Protein AF-A0A2C9M7A0-F1 (afdb_monomer_lite)

Radius of gyration: 16.75 Å; chains: 1; bounding box: 39×37×46 Å

Organism: Biomphalaria glabrata (NCBI:txid6526)

Secondary structure (DSSP, 8-state):
-PPPHHHHHHHHHHHHHHHHHTGGGTT-HHHHHHHHHHHHHHHHHHHS--SS-HHHHHHHHHHHHHHHHHHHHTT-HHHHHHHHHHHHHHHHHHHHHHHHHHHHTPPPPHHHHHHHHHHHHHHHHHHHHHTT---S-HHHHHHHHHHHHHHHHTTTTT-HHHHHHHHHHHHHHHHHHHT-

Structure (mmCIF, N/CA/C/O backbone):
data_AF-A0A2C9M7A0-F1
#
_entry.id   AF-A0A2C9M7A0-F1
#
loop_
_atom_site.group_PDB
_atom_site.id
_atom_site.type_symbol
_atom_site.label_atom_id
_atom_site.label_alt_id
_atom_site.label_comp_id
_atom_site.label_asym_id
_atom_site.label_entity_id
_atom_site.label_seq_id
_atom_site.pdbx_PDB_ins_code
_atom_site.Cartn_x
_atom_site.Cartn_y
_atom_site.Cartn_z
_atom_site.occupancy
_atom_site.B_iso_or_equiv
_atom_site.auth_seq_id
_atom_site.auth_comp_id
_atom_site.auth_asym_id
_atom_site.auth_atom_id
_atom_site.pdbx_PDB_model_num
ATOM 1 N N . MET A 1 1 ? 16.395 -21.792 7.957 1.00 38.12 1 MET A N 1
ATOM 2 C CA . MET A 1 1 ? 15.109 -22.311 8.477 1.00 38.12 1 MET A CA 1
ATOM 3 C C . MET A 1 1 ? 13.972 -21.475 7.909 1.00 38.12 1 MET A C 1
ATOM 5 O O . MET A 1 1 ? 14.035 -20.255 7.990 1.00 38.12 1 MET A O 1
ATOM 9 N N . THR A 1 2 ? 12.980 -22.097 7.274 1.00 50.75 2 THR A N 1
ATOM 10 C CA . THR A 1 2 ? 11.751 -21.431 6.812 1.00 50.75 2 THR A CA 1
ATOM 11 C C . THR A 1 2 ? 10.792 -21.279 7.989 1.00 50.75 2 THR A C 1
ATOM 13 O O . THR A 1 2 ? 10.374 -22.284 8.559 1.00 50.75 2 THR A O 1
ATOM 16 N N . VAL A 1 3 ? 10.456 -20.044 8.364 1.00 55.38 3 VAL A N 1
ATOM 17 C CA . VAL A 1 3 ? 9.383 -19.771 9.334 1.00 55.38 3 VAL A CA 1
ATOM 18 C C . VAL A 1 3 ? 8.071 -20.316 8.758 1.00 55.38 3 VAL A C 1
ATOM 20 O O . VAL A 1 3 ? 7.773 -20.069 7.589 1.00 55.38 3 VAL A O 1
ATOM 23 N N . SER A 1 4 ? 7.328 -21.110 9.536 1.00 64.38 4 SER A N 1
ATOM 24 C CA . SER A 1 4 ? 6.076 -21.711 9.058 1.00 64.38 4 SER A CA 1
ATOM 25 C C . SER A 1 4 ? 4.977 -20.659 8.878 1.00 64.38 4 SER A C 1
ATOM 27 O O . SER A 1 4 ? 4.944 -19.656 9.591 1.00 64.38 4 SER A O 1
ATOM 29 N N . GLU A 1 5 ? 4.061 -20.906 7.939 1.00 59.22 5 GLU A N 1
ATOM 30 C CA . GLU A 1 5 ? 2.956 -19.991 7.616 1.00 59.22 5 GLU A CA 1
ATOM 31 C C . GLU A 1 5 ? 2.078 -19.687 8.833 1.00 59.22 5 GLU A C 1
ATOM 33 O O . GLU A 1 5 ? 1.720 -18.535 9.086 1.00 59.22 5 GLU A O 1
ATOM 38 N N . ASN A 1 6 ? 1.817 -20.725 9.627 1.00 65.00 6 ASN A N 1
ATOM 39 C CA . ASN A 1 6 ? 1.019 -20.641 10.841 1.00 65.00 6 ASN A CA 1
ATOM 40 C C . ASN A 1 6 ? 1.685 -19.758 11.896 1.00 65.00 6 ASN A C 1
ATOM 42 O O . ASN A 1 6 ? 0.994 -19.008 12.567 1.00 65.00 6 ASN A O 1
ATOM 46 N N . LEU A 1 7 ? 3.017 -19.781 12.002 1.00 66.25 7 LEU A N 1
ATOM 47 C CA . LEU A 1 7 ? 3.751 -18.988 12.992 1.00 66.25 7 LEU A CA 1
ATOM 48 C C . LEU A 1 7 ? 3.656 -17.480 12.730 1.00 66.25 7 LEU A C 1
ATOM 50 O O . LEU A 1 7 ? 3.496 -16.720 13.678 1.00 66.25 7 LEU A O 1
ATOM 54 N N . LEU A 1 8 ? 3.721 -17.040 11.468 1.00 63.69 8 LEU A N 1
ATOM 55 C CA . LEU A 1 8 ? 3.579 -15.617 11.124 1.00 63.69 8 LEU A CA 1
ATOM 56 C C . LEU A 1 8 ? 2.142 -15.129 11.326 1.00 63.69 8 LEU A C 1
ATOM 58 O O . LEU A 1 8 ? 1.928 -14.093 11.950 1.00 63.69 8 LEU A O 1
ATOM 62 N N . CYS A 1 9 ? 1.166 -15.906 10.853 1.00 63.09 9 CYS A N 1
ATOM 63 C CA . CYS A 1 9 ? -0.253 -15.612 11.048 1.00 63.09 9 CYS A CA 1
ATOM 64 C C . CYS A 1 9 ? -0.605 -15.545 12.543 1.00 63.09 9 CYS A C 1
ATOM 66 O O . CYS A 1 9 ? -1.287 -14.630 12.993 1.00 63.09 9 CYS A O 1
ATOM 68 N N . GLN A 1 10 ? -0.072 -16.476 13.336 1.00 68.00 10 GLN A N 1
ATOM 69 C CA . GLN A 1 10 ? -0.306 -16.532 14.774 1.00 68.00 10 GLN A CA 1
ATOM 70 C C . GLN A 1 10 ? 0.426 -15.422 15.533 1.00 68.00 10 GLN A C 1
ATOM 72 O O . GLN A 1 10 ? -0.131 -14.883 16.480 1.00 68.00 10 GLN A O 1
ATOM 77 N N . ALA A 1 11 ? 1.623 -15.014 15.103 1.00 68.31 11 ALA A N 1
ATOM 78 C CA . ALA A 1 11 ? 2.306 -13.853 15.671 1.00 68.31 11 ALA A CA 1
ATOM 79 C C . ALA A 1 11 ? 1.534 -12.549 15.411 1.00 68.31 11 ALA A C 1
ATOM 81 O O . ALA A 1 11 ? 1.364 -11.755 16.333 1.00 68.31 11 ALA A O 1
ATOM 82 N N . ALA A 1 12 ? 1.018 -12.352 14.194 1.00 65.81 12 ALA A N 1
ATOM 83 C CA . ALA A 1 12 ? 0.183 -11.198 13.865 1.00 65.81 12 ALA A CA 1
ATOM 84 C C . ALA A 1 12 ? -1.133 -11.200 14.646 1.00 65.81 12 ALA A C 1
ATOM 86 O O . ALA A 1 12 ? -1.521 -10.178 15.204 1.00 65.81 12 ALA A O 1
ATOM 87 N N . HIS A 1 13 ? -1.776 -12.364 14.757 1.00 68.50 13 HIS A N 1
ATOM 88 C CA . HIS A 1 13 ? -2.959 -12.528 15.589 1.00 68.50 13 HIS A CA 1
ATOM 89 C C . HIS A 1 13 ? -2.668 -12.214 17.063 1.00 68.50 13 HIS A C 1
ATOM 91 O O . HIS A 1 13 ? -3.411 -11.461 17.678 1.00 68.50 13 HIS A O 1
ATOM 97 N N . ASN A 1 14 ? -1.566 -12.719 17.621 1.00 72.75 14 ASN A N 1
ATOM 98 C CA . ASN A 1 14 ? -1.190 -12.468 19.013 1.00 72.75 14 ASN A CA 1
ATOM 99 C C . ASN A 1 14 ? -0.860 -10.992 19.269 1.00 72.75 14 ASN A C 1
ATOM 101 O O . ASN A 1 14 ? -1.254 -10.457 20.302 1.00 72.75 14 ASN A O 1
ATOM 105 N N . LEU A 1 15 ? -0.162 -10.332 18.337 1.00 72.44 15 LEU A N 1
ATOM 106 C CA . LEU A 1 15 ? 0.104 -8.896 18.414 1.00 72.44 15 LEU A CA 1
ATOM 107 C C . LEU A 1 15 ? -1.208 -8.108 18.407 1.00 72.44 15 LEU A C 1
ATOM 109 O O . LEU A 1 15 ? -1.392 -7.217 19.229 1.00 72.44 15 LEU A O 1
ATOM 113 N N . ASN A 1 16 ? -2.136 -8.487 17.530 1.00 67.94 16 ASN A N 1
ATOM 114 C CA . ASN A 1 16 ? -3.451 -7.876 17.468 1.00 67.94 16 ASN A CA 1
ATOM 115 C C . ASN A 1 16 ? -4.234 -8.073 18.773 1.00 67.94 16 ASN A C 1
ATOM 117 O O . ASN A 1 16 ? -4.738 -7.113 19.340 1.00 67.94 16 ASN A O 1
ATOM 121 N N . VAL A 1 17 ? -4.284 -9.302 19.295 1.00 73.31 17 VAL A N 1
ATOM 122 C CA . VAL A 1 17 ? -4.932 -9.609 20.580 1.00 73.31 17 VAL A CA 1
ATOM 123 C C . VAL A 1 17 ? -4.312 -8.791 21.714 1.00 73.31 17 VAL A C 1
ATOM 125 O O . VAL A 1 17 ? -5.048 -8.266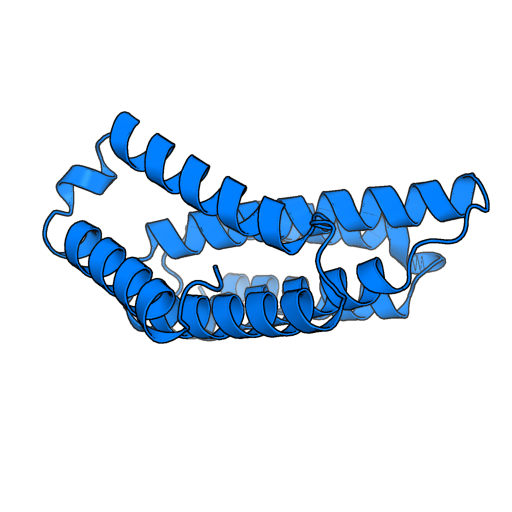 22.543 1.00 73.31 17 VAL A O 1
ATOM 128 N N . LEU A 1 18 ? -2.986 -8.635 21.749 1.00 73.62 18 LEU A N 1
ATOM 129 C CA . LEU A 1 18 ? -2.303 -7.781 22.725 1.00 73.62 18 LEU A CA 1
ATOM 130 C C . LEU A 1 18 ? -2.718 -6.310 22.594 1.00 73.62 18 LEU A C 1
ATOM 132 O O . LEU A 1 18 ? -3.044 -5.688 23.602 1.00 73.62 18 LEU A O 1
ATOM 136 N N . MET A 1 19 ? -2.731 -5.767 21.374 1.00 70.25 19 MET A N 1
ATOM 137 C CA . MET A 1 19 ? -3.105 -4.371 21.123 1.00 70.25 19 MET A CA 1
ATOM 138 C C . MET A 1 19 ? -4.579 -4.088 21.430 1.00 70.25 19 MET A C 1
ATOM 140 O O . MET A 1 19 ? -4.887 -3.004 21.923 1.00 70.25 19 MET A O 1
ATOM 144 N N . ASP A 1 20 ? -5.470 -5.049 21.183 1.00 68.69 20 ASP A N 1
ATOM 145 C CA . ASP A 1 20 ? -6.904 -4.914 21.455 1.00 68.69 20 ASP A CA 1
ATOM 146 C C . ASP A 1 20 ? -7.223 -5.111 22.943 1.00 68.69 20 ASP A C 1
ATOM 148 O O . ASP A 1 20 ? -8.034 -4.379 23.509 1.00 68.69 20 ASP A O 1
ATOM 152 N N . THR A 1 21 ? -6.564 -6.071 23.601 1.00 73.19 21 THR A N 1
ATOM 153 C CA . THR A 1 21 ? -6.766 -6.360 25.034 1.00 73.19 21 THR A CA 1
ATOM 154 C C . THR A 1 21 ? -6.200 -5.246 25.911 1.00 73.19 21 THR A C 1
ATOM 156 O O . THR A 1 21 ? -6.757 -4.926 26.960 1.00 73.19 21 THR A O 1
ATOM 159 N N . PHE A 1 22 ? -5.091 -4.639 25.490 1.00 73.88 22 PHE A N 1
ATOM 160 C CA . PHE A 1 22 ? -4.395 -3.607 26.245 1.00 73.88 22 PHE A CA 1
ATOM 161 C C . PHE A 1 22 ? -4.295 -2.326 25.418 1.00 73.88 22 PHE A C 1
ATOM 163 O O . PHE A 1 22 ? -3.210 -1.930 25.001 1.00 73.88 22 PHE A O 1
ATOM 170 N N . GLN A 1 23 ? -5.429 -1.649 25.217 1.00 68.19 23 GLN A N 1
ATOM 171 C CA . GLN A 1 23 ? -5.505 -0.409 24.426 1.00 68.19 23 GLN A CA 1
ATOM 172 C C . GLN A 1 23 ? -4.494 0.663 24.874 1.00 68.19 23 GLN A C 1
ATOM 174 O O . GLN A 1 23 ? -3.909 1.339 24.034 1.00 68.19 23 GLN A O 1
ATOM 179 N N . TRP A 1 24 ? -4.185 0.748 26.174 1.00 75.19 24 TRP A N 1
ATOM 180 C CA . TRP A 1 24 ? -3.173 1.668 26.714 1.00 75.19 24 TRP A CA 1
ATOM 181 C C . TRP A 1 24 ? -1.755 1.438 26.155 1.00 75.19 24 TRP A C 1
ATOM 183 O O . TRP A 1 24 ? -0.921 2.339 26.222 1.00 75.19 24 TRP A O 1
ATOM 193 N N . LEU A 1 25 ? -1.444 0.256 25.600 1.00 70.62 25 LEU A N 1
ATOM 194 C CA . LEU A 1 25 ? -0.169 0.010 24.913 1.00 70.62 25 LEU A CA 1
ATOM 195 C C . LEU A 1 25 ? -0.038 0.856 23.644 1.00 70.62 25 LEU A C 1
ATOM 197 O O . LEU A 1 25 ? 1.072 1.259 23.304 1.00 70.62 25 LEU A O 1
ATOM 201 N N . GLN A 1 26 ? -1.151 1.169 22.977 1.00 65.62 26 GLN A N 1
ATOM 202 C CA . GLN A 1 26 ? -1.169 2.010 21.776 1.00 65.62 26 GLN A CA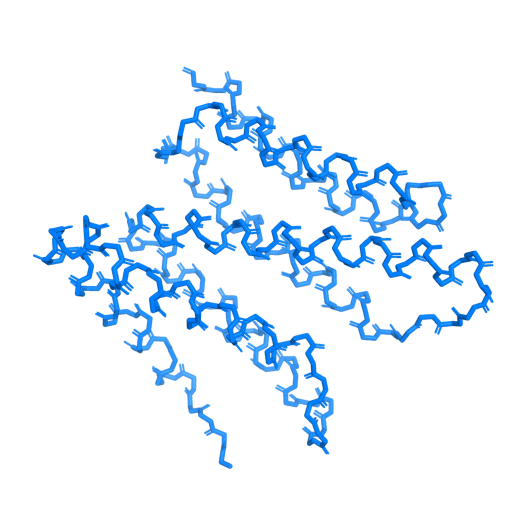 1
ATOM 203 C C . GLN A 1 26 ? -0.766 3.458 22.098 1.00 65.62 26 GLN A C 1
ATOM 205 O O . GLN A 1 26 ? -0.175 4.148 21.274 1.00 65.62 26 GLN A O 1
ATOM 210 N N . GLU A 1 27 ? -1.007 3.893 23.335 1.00 68.69 27 GLU A N 1
ATOM 211 C CA . GLU A 1 27 ? -0.624 5.213 23.841 1.00 68.69 27 GLU A CA 1
ATOM 212 C C . GLU A 1 27 ? 0.840 5.264 24.314 1.00 68.69 27 GLU A C 1
ATOM 214 O O . GLU A 1 27 ? 1.336 6.330 24.677 1.00 68.69 27 GLU A O 1
ATOM 219 N N . ARG A 1 28 ?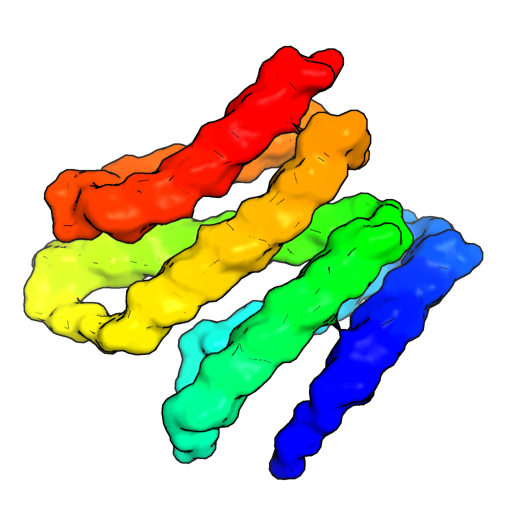 1.564 4.130 24.327 1.00 76.31 28 ARG A N 1
ATOM 220 C CA . ARG A 1 28 ? 2.981 4.062 24.720 1.00 76.31 28 ARG A CA 1
ATOM 221 C C . ARG A 1 28 ? 3.884 4.268 23.496 1.00 76.31 28 ARG A C 1
ATOM 223 O O . ARG A 1 28 ? 4.029 3.348 22.688 1.00 76.31 28 ARG A O 1
ATOM 230 N N . PRO A 1 29 ? 4.610 5.401 23.392 1.00 70.81 29 PRO A N 1
ATOM 231 C CA . PRO A 1 29 ? 5.436 5.694 22.217 1.00 70.81 29 PRO A CA 1
ATOM 232 C C . PRO A 1 29 ? 6.551 4.669 21.973 1.00 70.81 29 PRO A C 1
ATOM 234 O O . PRO A 1 29 ? 6.925 4.410 20.833 1.00 70.81 29 PRO A O 1
ATOM 237 N N . THR A 1 30 ? 7.093 4.071 23.038 1.00 73.62 30 THR A N 1
ATOM 238 C CA . THR A 1 30 ? 8.143 3.046 22.949 1.00 73.62 30 THR A CA 1
ATOM 239 C C . THR A 1 30 ? 7.632 1.749 22.333 1.00 73.62 30 THR A C 1
ATOM 241 O O . THR A 1 30 ? 8.296 1.194 21.465 1.00 73.62 30 THR A O 1
ATOM 244 N N . PHE A 1 31 ? 6.441 1.302 22.733 1.00 71.19 31 PHE A N 1
ATOM 245 C CA . PHE A 1 31 ? 5.811 0.104 22.184 1.00 71.19 31 PHE A CA 1
ATOM 246 C C . PHE A 1 31 ? 5.446 0.306 20.712 1.00 71.19 31 PHE A C 1
ATOM 248 O O . PHE A 1 31 ? 5.820 -0.504 19.867 1.00 71.19 31 PHE A O 1
ATOM 255 N N . MET A 1 32 ? 4.808 1.433 20.381 1.00 69.94 32 MET A N 1
ATOM 256 C CA . MET A 1 32 ? 4.462 1.745 18.993 1.00 69.94 32 MET A CA 1
ATOM 257 C C . MET A 1 32 ? 5.698 1.863 18.099 1.00 69.94 32 MET A C 1
ATOM 259 O O . MET A 1 32 ? 5.684 1.363 16.978 1.00 69.94 32 MET A O 1
ATOM 263 N N . ARG A 1 33 ? 6.810 2.412 18.607 1.00 67.00 33 ARG A N 1
ATOM 264 C CA . ARG A 1 33 ? 8.091 2.415 17.885 1.00 67.00 33 ARG A CA 1
ATOM 265 C C . ARG A 1 33 ? 8.588 0.999 17.581 1.00 67.00 33 ARG A C 1
ATOM 267 O O . ARG A 1 33 ? 9.067 0.760 16.478 1.00 67.00 33 ARG A O 1
ATOM 274 N N . GLU A 1 34 ? 8.498 0.063 18.524 1.00 68.19 34 GLU A N 1
ATOM 275 C CA . GLU A 1 34 ? 8.896 -1.333 18.289 1.00 68.19 34 GLU A CA 1
ATOM 276 C C . GLU A 1 34 ? 7.995 -2.032 17.267 1.00 68.19 34 GLU A C 1
ATOM 278 O O . GLU A 1 34 ? 8.493 -2.789 16.432 1.00 68.19 34 GLU A O 1
ATOM 283 N N . VAL A 1 35 ? 6.691 -1.740 17.290 1.00 68.50 35 VAL A N 1
ATOM 284 C CA . VAL A 1 35 ? 5.733 -2.234 16.293 1.00 68.50 35 VAL A CA 1
ATOM 285 C C . VAL A 1 35 ? 6.072 -1.698 14.901 1.00 68.50 35 VAL A C 1
ATOM 287 O O . VAL A 1 35 ? 6.184 -2.502 13.976 1.00 68.50 35 VAL A O 1
ATOM 290 N N . CYS A 1 36 ? 6.322 -0.392 14.749 1.00 65.81 36 CYS A N 1
ATOM 291 C CA . CYS A 1 36 ? 6.760 0.191 13.475 1.00 65.81 36 CYS A CA 1
ATOM 292 C C . CYS A 1 36 ? 8.052 -0.472 12.979 1.00 65.81 36 CYS A C 1
ATOM 294 O O . CYS A 1 36 ? 8.086 -0.998 11.873 1.00 65.81 36 CYS A O 1
ATOM 296 N N . LEU A 1 37 ? 9.075 -0.584 13.836 1.00 65.94 37 LEU A N 1
ATOM 297 C CA . LEU A 1 37 ? 10.345 -1.229 13.479 1.00 65.94 37 LEU A CA 1
ATOM 298 C C . LEU A 1 37 ? 10.178 -2.696 13.058 1.00 65.94 37 LEU A C 1
ATOM 300 O O . LEU A 1 37 ? 10.928 -3.197 12.216 1.00 65.94 37 LEU A O 1
ATOM 304 N N . LEU A 1 38 ? 9.235 -3.420 13.664 1.00 68.00 38 LEU A N 1
ATOM 305 C CA . LEU A 1 38 ? 8.918 -4.788 13.272 1.00 68.00 38 LEU A CA 1
ATOM 306 C C . LEU A 1 38 ? 8.272 -4.826 11.883 1.00 68.00 38 LEU A C 1
ATOM 308 O O . LEU A 1 38 ? 8.677 -5.653 11.063 1.00 68.00 38 LEU A O 1
ATOM 312 N N . VAL A 1 39 ? 7.307 -3.942 11.617 1.00 68.62 39 VAL A N 1
ATOM 313 C CA . VAL A 1 39 ? 6.650 -3.813 10.309 1.00 68.62 39 VAL A CA 1
ATOM 314 C C . VAL A 1 39 ? 7.677 -3.456 9.236 1.00 68.62 39 VAL A C 1
ATOM 316 O O . VAL A 1 39 ? 7.789 -4.192 8.255 1.00 68.62 39 VAL A O 1
ATOM 319 N N . ASP A 1 40 ? 8.511 -2.444 9.473 1.00 63.84 40 ASP A N 1
ATOM 320 C CA . ASP A 1 40 ? 9.555 -2.002 8.544 1.00 63.84 40 ASP A CA 1
ATOM 321 C C . ASP A 1 40 ? 10.521 -3.140 8.202 1.00 63.84 40 ASP A C 1
ATOM 323 O O . ASP A 1 40 ? 10.796 -3.408 7.036 1.00 63.84 40 ASP A O 1
ATOM 327 N N . ARG A 1 41 ? 10.974 -3.909 9.202 1.00 65.38 41 ARG A N 1
ATOM 328 C CA . ARG A 1 41 ? 11.859 -5.069 8.983 1.00 65.38 41 ARG A CA 1
ATOM 329 C C . ARG A 1 41 ? 11.193 -6.204 8.210 1.00 65.38 41 ARG A C 1
ATOM 331 O O . ARG A 1 41 ? 11.878 -6.960 7.514 1.00 65.38 41 ARG A O 1
ATOM 338 N N . ILE A 1 42 ? 9.886 -6.401 8.377 1.00 65.69 42 ILE A N 1
ATOM 339 C CA . ILE A 1 42 ? 9.125 -7.403 7.621 1.00 65.69 42 ILE A CA 1
ATOM 340 C C . ILE A 1 42 ? 9.025 -6.959 6.162 1.00 65.69 42 ILE A C 1
ATOM 342 O O . ILE A 1 42 ? 9.335 -7.751 5.271 1.00 65.69 42 ILE A O 1
ATOM 346 N N . VAL A 1 43 ? 8.652 -5.700 5.937 1.00 66.25 43 VAL A N 1
ATOM 347 C CA . VAL A 1 43 ? 8.579 -5.048 4.626 1.00 66.25 43 VAL A CA 1
ATOM 348 C C . VAL A 1 43 ? 9.943 -5.128 3.929 1.00 66.25 43 VAL A C 1
ATOM 350 O O . VAL A 1 43 ? 10.054 -5.736 2.865 1.00 66.25 43 VAL A O 1
ATOM 353 N N . GLU A 1 44 ? 11.019 -4.674 4.568 1.00 66.69 44 GLU A N 1
ATOM 354 C CA . GLU A 1 44 ? 12.392 -4.714 4.052 1.00 66.69 44 GLU A CA 1
ATOM 355 C C . GLU A 1 44 ? 12.808 -6.127 3.597 1.00 66.69 44 GLU A C 1
ATOM 357 O O . GLU A 1 44 ? 13.281 -6.328 2.474 1.00 66.69 44 GLU A O 1
ATOM 362 N N . LYS A 1 45 ? 12.551 -7.157 4.417 1.00 63.41 45 LYS A N 1
ATOM 363 C CA . LYS A 1 45 ? 12.868 -8.562 4.087 1.00 63.41 45 LYS A CA 1
ATOM 364 C C . LYS A 1 45 ? 12.062 -9.140 2.919 1.00 63.41 45 LYS A C 1
ATOM 366 O O . LYS A 1 45 ? 12.419 -10.214 2.418 1.00 63.41 45 LYS A O 1
ATOM 371 N N . LEU A 1 46 ? 10.978 -8.488 2.505 1.00 59.91 46 LEU A N 1
ATOM 372 C CA . LEU A 1 46 ? 10.161 -8.887 1.356 1.00 59.91 46 LEU A CA 1
ATOM 373 C C . LEU A 1 46 ? 10.649 -8.261 0.053 1.00 59.91 46 LEU A C 1
ATOM 375 O O . LEU A 1 46 ? 10.544 -8.901 -0.999 1.00 59.91 46 LEU A O 1
ATOM 379 N N . PHE A 1 47 ? 11.202 -7.050 0.128 1.00 61.44 47 PHE A N 1
ATOM 380 C CA . PHE A 1 47 ? 11.736 -6.327 -1.024 1.00 61.44 47 PHE A CA 1
ATOM 381 C C . PHE A 1 47 ? 13.222 -6.627 -1.267 1.00 61.44 47 PHE A C 1
ATOM 383 O O . PHE A 1 47 ? 13.661 -6.611 -2.419 1.00 61.44 47 PHE A O 1
ATOM 390 N N . HIS A 1 48 ? 13.991 -6.986 -0.233 1.00 58.81 48 HIS A N 1
ATOM 391 C CA . HIS A 1 48 ? 15.409 -7.329 -0.361 1.00 58.81 48 HIS A CA 1
ATOM 392 C C . HIS A 1 48 ? 15.665 -8.811 -0.665 1.00 58.81 48 HIS A C 1
ATOM 394 O O . HIS A 1 48 ? 15.082 -9.741 -0.100 1.00 58.81 48 HIS A O 1
ATOM 400 N N . SER A 1 49 ? 16.589 -9.052 -1.596 1.00 48.84 49 SER A N 1
ATOM 401 C CA . SER A 1 49 ? 17.020 -10.387 -1.993 1.00 48.84 49 SER A CA 1
ATOM 402 C C . SER A 1 49 ? 17.955 -11.002 -0.955 1.00 48.84 49 SER A C 1
ATOM 404 O O . SER A 1 49 ? 19.159 -10.774 -0.983 1.00 48.84 49 SER A O 1
ATOM 406 N N . THR A 1 50 ? 17.437 -11.869 -0.087 1.00 47.06 50 THR A N 1
ATOM 407 C CA . THR A 1 50 ? 18.302 -12.867 0.560 1.00 47.06 50 THR A CA 1
ATOM 408 C C . THR A 1 50 ? 18.741 -13.898 -0.481 1.00 47.06 50 THR A C 1
ATOM 410 O O . THR A 1 50 ? 17.910 -14.345 -1.272 1.00 47.06 50 THR A O 1
ATOM 413 N N . SER A 1 51 ? 20.009 -14.306 -0.442 1.00 44.75 51 SER A N 1
ATOM 414 C CA . SER A 1 51 ? 20.740 -15.231 -1.335 1.00 44.75 51 SER A CA 1
ATOM 415 C C . SER A 1 51 ? 20.136 -16.639 -1.533 1.00 44.75 51 SER A C 1
ATOM 417 O O . SER A 1 51 ? 20.743 -17.503 -2.160 1.00 44.75 51 SER A O 1
ATOM 419 N N . HIS A 1 52 ? 18.919 -16.888 -1.050 1.00 41.53 52 HIS A N 1
ATOM 420 C CA . HIS A 1 52 ? 18.225 -18.170 -1.103 1.00 41.53 52 HIS A CA 1
ATOM 421 C C . HIS A 1 52 ? 16.969 -18.112 -1.988 1.00 41.53 52 HIS A C 1
ATOM 423 O O . HIS A 1 52 ? 15.861 -18.021 -1.466 1.00 41.53 52 HIS A O 1
ATOM 429 N N . GLY A 1 53 ? 17.160 -18.209 -3.310 1.00 51.06 53 GLY A N 1
ATOM 430 C CA . GLY A 1 53 ? 16.168 -18.675 -4.298 1.00 51.06 53 GLY A CA 1
ATOM 431 C C . GLY A 1 53 ? 14.894 -17.833 -4.515 1.00 51.06 53 GLY A C 1
ATOM 432 O O . GLY A 1 53 ? 14.217 -17.395 -3.588 1.00 51.06 53 GLY A O 1
ATOM 433 N N . LEU A 1 54 ? 14.493 -17.671 -5.781 1.00 50.31 54 LEU A N 1
ATOM 434 C CA . LEU A 1 54 ? 13.274 -16.950 -6.193 1.00 50.31 54 LEU A CA 1
ATOM 435 C C . LEU A 1 54 ? 11.980 -17.537 -5.588 1.00 50.31 54 LEU A C 1
ATOM 437 O O . LEU A 1 54 ? 11.069 -16.790 -5.233 1.00 50.31 54 LEU A O 1
ATOM 441 N N . THR A 1 55 ? 11.916 -18.855 -5.382 1.00 49.78 55 THR A N 1
ATOM 442 C CA . THR A 1 55 ? 10.749 -19.577 -4.838 1.00 49.78 55 THR A CA 1
ATOM 443 C C . THR A 1 55 ? 10.399 -19.176 -3.399 1.00 49.78 55 THR A C 1
ATOM 445 O O . THR A 1 55 ? 9.237 -19.229 -3.003 1.00 49.78 55 THR A O 1
ATOM 448 N N . ASN A 1 56 ? 11.379 -18.722 -2.608 1.00 59.88 56 ASN A N 1
ATOM 449 C CA . ASN A 1 56 ? 11.159 -18.301 -1.221 1.00 59.88 56 ASN A CA 1
ATOM 450 C C . ASN A 1 56 ? 10.521 -16.896 -1.148 1.00 59.88 56 ASN A C 1
ATOM 452 O O . ASN A 1 56 ? 9.779 -16.603 -0.215 1.00 59.88 56 ASN A O 1
ATOM 456 N N . LYS A 1 57 ? 10.741 -16.037 -2.155 1.00 61.53 57 LYS A N 1
ATOM 457 C CA . LYS A 1 57 ? 10.220 -14.657 -2.182 1.00 61.53 57 LYS A CA 1
ATOM 458 C C . LYS A 1 57 ? 8.706 -14.604 -2.393 1.00 61.53 57 LYS A C 1
ATOM 460 O O . LYS A 1 57 ? 8.004 -13.958 -1.620 1.00 61.53 57 LYS A O 1
ATOM 465 N N . TYR A 1 58 ? 8.193 -15.311 -3.402 1.00 65.38 58 TYR A N 1
ATOM 466 C CA . TYR A 1 58 ? 6.753 -15.344 -3.697 1.00 65.38 58 TYR A CA 1
ATOM 467 C C . TYR A 1 58 ? 5.943 -15.906 -2.530 1.00 65.38 58 TYR A C 1
ATOM 469 O O . TYR A 1 58 ? 4.914 -15.342 -2.166 1.00 65.38 58 TYR A O 1
ATOM 477 N N . ARG A 1 59 ? 6.452 -16.961 -1.885 1.00 65.00 59 ARG A N 1
ATOM 478 C CA . ARG A 1 59 ? 5.816 -17.550 -0.706 1.00 65.00 59 ARG A CA 1
ATOM 479 C C . ARG A 1 59 ? 5.759 -16.570 0.468 1.00 65.00 59 ARG A C 1
AT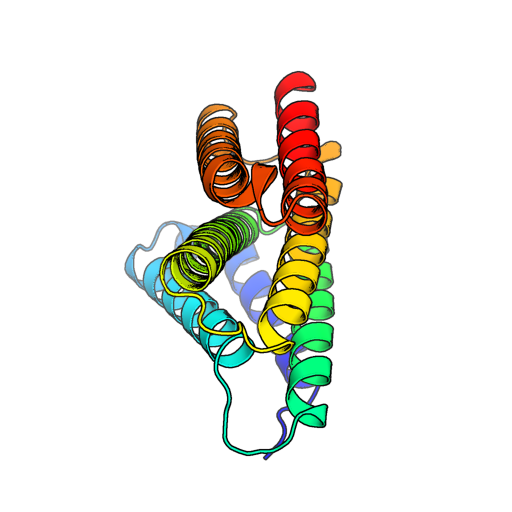OM 481 O O . ARG A 1 59 ? 4.714 -16.444 1.091 1.00 65.00 59 ARG A O 1
ATOM 488 N N . ARG A 1 60 ? 6.840 -15.829 0.746 1.00 65.38 60 ARG A N 1
ATOM 489 C CA . ARG A 1 60 ? 6.856 -14.799 1.806 1.00 65.38 60 ARG A CA 1
ATOM 490 C C . ARG A 1 60 ? 5.869 -13.662 1.529 1.00 65.38 60 ARG A C 1
ATOM 492 O O . ARG A 1 60 ? 5.172 -13.242 2.444 1.00 65.38 60 ARG A O 1
ATOM 499 N N . LYS A 1 61 ? 5.760 -13.215 0.274 1.00 68.50 61 LYS A N 1
ATOM 500 C CA . LYS A 1 61 ? 4.767 -12.212 -0.141 1.00 68.50 61 LYS A CA 1
ATOM 501 C C . LYS A 1 61 ? 3.337 -12.711 0.046 1.00 68.50 61 LYS A C 1
ATOM 503 O O . LYS A 1 61 ? 2.547 -12.042 0.694 1.00 68.50 61 LYS A O 1
ATOM 508 N N . GLN A 1 62 ? 3.024 -13.918 -0.430 1.00 67.56 62 GLN A N 1
ATOM 509 C CA . GLN A 1 62 ? 1.710 -14.535 -0.210 1.00 67.56 62 GLN A CA 1
ATOM 510 C C . GLN A 1 62 ? 1.377 -14.660 1.280 1.00 67.56 62 GLN A C 1
ATOM 512 O O . GLN A 1 62 ? 0.231 -14.457 1.677 1.00 67.56 62 GLN A O 1
ATOM 517 N N . LEU A 1 63 ? 2.376 -14.966 2.109 1.00 65.88 63 LEU A N 1
ATOM 518 C CA . LEU A 1 63 ? 2.199 -15.034 3.553 1.00 65.88 63 LEU A CA 1
ATOM 519 C C . LEU A 1 63 ? 1.894 -13.692 4.181 1.00 65.88 63 LEU A C 1
ATOM 521 O O . LEU A 1 63 ? 0.994 -13.621 5.014 1.00 65.88 63 LEU A O 1
ATOM 525 N N . LEU A 1 64 ? 2.584 -12.636 3.753 1.00 69.25 64 LEU A N 1
ATOM 526 C CA . LEU A 1 64 ? 2.263 -11.303 4.227 1.00 69.25 64 LEU A CA 1
ATOM 527 C C . LEU A 1 64 ? 0.861 -10.890 3.776 1.00 69.25 64 LEU A C 1
ATOM 529 O O . LEU A 1 64 ? 0.100 -10.414 4.601 1.00 69.25 64 LEU A O 1
ATOM 533 N N . THR A 1 65 ? 0.460 -11.156 2.530 1.00 68.44 65 THR A N 1
ATOM 534 C CA . THR A 1 65 ? -0.913 -10.877 2.077 1.00 68.44 65 THR A CA 1
ATOM 535 C C . THR A 1 65 ? -1.954 -11.574 2.959 1.00 68.44 65 THR A C 1
ATOM 537 O O . THR A 1 65 ? -2.931 -10.947 3.357 1.00 68.44 65 THR A O 1
ATOM 540 N N . LYS A 1 66 ? -1.740 -12.845 3.327 1.00 65.56 66 LYS A N 1
ATOM 541 C CA . LYS A 1 66 ? -2.629 -13.574 4.253 1.00 65.56 66 LYS A CA 1
ATOM 542 C C . LYS A 1 66 ? -2.625 -12.976 5.665 1.00 65.56 66 LYS A C 1
ATOM 544 O O . LYS A 1 66 ? -3.677 -12.881 6.291 1.00 65.56 66 LYS A O 1
ATOM 549 N N . MET A 1 67 ? -1.459 -12.561 6.156 1.00 68.31 67 MET A N 1
ATOM 550 C CA . MET A 1 67 ? -1.310 -11.902 7.454 1.00 68.31 67 MET A CA 1
ATOM 551 C C . MET A 1 67 ? -2.047 -10.558 7.477 1.00 68.31 67 MET A C 1
ATOM 553 O O . MET A 1 67 ? -2.818 -10.299 8.393 1.00 68.31 67 MET A O 1
ATOM 557 N N . LEU A 1 68 ? -1.884 -9.748 6.429 1.00 70.06 68 LEU A N 1
ATOM 558 C CA . LEU A 1 68 ? -2.601 -8.492 6.231 1.00 70.06 68 LEU A CA 1
ATOM 559 C C . LEU A 1 68 ? -4.106 -8.715 6.138 1.00 70.06 68 LEU A C 1
ATOM 561 O O . LEU A 1 68 ? -4.852 -7.961 6.736 1.00 70.06 68 LEU A O 1
ATOM 565 N N . GLN A 1 69 ? -4.565 -9.777 5.473 1.00 68.50 69 GLN A N 1
ATOM 566 C CA . GLN A 1 69 ? -5.986 -10.142 5.452 1.00 68.50 69 GLN A CA 1
ATOM 567 C C . GLN A 1 69 ? -6.531 -10.496 6.839 1.00 68.50 69 GLN A C 1
ATOM 569 O O . GLN A 1 69 ? -7.684 -10.188 7.139 1.00 68.50 69 GLN A O 1
ATOM 574 N N . GLN A 1 70 ? -5.740 -11.163 7.680 1.00 67.19 70 GLN A N 1
ATOM 575 C CA . GLN A 1 70 ? -6.141 -11.457 9.056 1.00 67.19 70 GLN A CA 1
ATOM 576 C C . GLN A 1 70 ? -6.147 -10.205 9.932 1.00 67.19 70 GLN A C 1
ATOM 578 O O . GLN A 1 70 ? -7.112 -10.011 10.665 1.00 67.19 70 GLN A O 1
ATOM 583 N N . LEU A 1 71 ? -5.119 -9.360 9.820 1.00 68.25 71 LEU A N 1
ATOM 584 C CA . LEU A 1 71 ? -5.019 -8.090 10.546 1.00 68.25 71 LEU A CA 1
ATOM 585 C C . LEU A 1 71 ? -6.096 -7.094 10.127 1.00 68.25 71 LEU A C 1
ATOM 587 O O . LEU A 1 71 ? -6.649 -6.385 10.958 1.00 68.25 71 LEU A O 1
ATOM 591 N N . ALA A 1 72 ? -6.419 -7.078 8.836 1.00 66.00 72 ALA A N 1
ATOM 592 C CA . ALA A 1 72 ? -7.545 -6.348 8.293 1.00 66.00 72 ALA A CA 1
ATOM 593 C C . ALA A 1 72 ? -8.796 -6.759 9.082 1.00 66.00 72 ALA A C 1
ATOM 595 O O . ALA A 1 72 ? -9.338 -5.993 9.876 1.00 66.00 72 ALA A O 1
ATOM 596 N N . ARG A 1 73 ? -9.172 -8.039 9.024 1.00 67.94 73 ARG A N 1
ATOM 597 C CA . ARG A 1 73 ? -10.369 -8.564 9.705 1.00 67.94 73 ARG A CA 1
ATOM 598 C C . ARG A 1 73 ? -10.422 -8.323 11.215 1.00 67.94 73 ARG A C 1
ATOM 600 O O . ARG A 1 73 ? -11.519 -8.328 11.767 1.00 67.94 73 ARG A O 1
ATOM 607 N N . SER A 1 74 ? -9.287 -8.146 11.881 1.00 64.06 74 SER A N 1
ATOM 608 C CA . SER A 1 74 ? -9.219 -8.055 13.335 1.00 64.06 74 SER A CA 1
ATOM 609 C C . SER A 1 74 ? -9.470 -6.656 13.908 1.00 64.06 74 SER A C 1
ATOM 611 O O . SER A 1 74 ? -9.400 -6.489 15.117 1.00 64.06 74 SER A O 1
ATOM 613 N N . LYS A 1 75 ? -9.843 -5.674 13.073 1.00 63.47 75 LYS A N 1
ATOM 614 C CA . LYS A 1 75 ? -10.258 -4.312 13.472 1.00 63.47 75 LYS A CA 1
ATOM 615 C C . LYS A 1 75 ? -9.215 -3.498 14.261 1.00 63.47 75 LYS A C 1
ATOM 617 O O . LYS A 1 75 ? -9.571 -2.441 14.767 1.00 63.47 75 LYS A O 1
ATOM 622 N N . SER A 1 76 ? -7.942 -3.899 14.344 1.00 67.19 76 SER A N 1
ATOM 623 C CA . SER A 1 76 ? -6.916 -3.065 14.994 1.00 67.19 76 SER A CA 1
ATOM 624 C C . SER A 1 76 ? -6.442 -1.949 14.059 1.00 67.19 76 SER A C 1
ATOM 626 O O . SER A 1 76 ? -5.509 -2.082 13.263 1.00 67.19 76 SER A O 1
ATOM 628 N N . LEU A 1 77 ? -7.159 -0.831 14.144 1.00 70.75 77 LEU A N 1
ATOM 629 C CA . LEU A 1 77 ? -7.079 0.327 13.253 1.00 70.75 77 LEU A CA 1
ATOM 630 C C . LEU A 1 77 ? -5.683 0.987 13.204 1.00 70.75 77 LEU A C 1
ATOM 632 O O . LEU A 1 77 ? -5.222 1.280 12.099 1.00 70.75 77 LEU A O 1
ATOM 636 N N . PRO A 1 78 ? -4.956 1.173 14.328 1.00 67.19 78 PRO A N 1
ATOM 637 C CA . PRO A 1 78 ? -3.639 1.819 14.298 1.00 67.19 78 PRO A CA 1
ATOM 638 C C . PRO A 1 78 ? -2.571 0.987 13.586 1.00 67.19 78 PRO A C 1
ATOM 640 O O . PRO A 1 78 ? -1.708 1.532 12.905 1.00 67.19 78 PRO A O 1
ATOM 643 N N . LEU A 1 79 ? -2.636 -0.342 13.711 1.00 71.38 79 LEU A N 1
ATOM 644 C CA . LEU A 1 79 ? -1.686 -1.241 13.061 1.00 71.38 79 LEU A CA 1
ATOM 645 C C . LEU A 1 79 ? -1.878 -1.240 11.539 1.00 71.38 79 LEU A C 1
ATOM 647 O O . LEU A 1 79 ? -0.900 -1.217 10.795 1.00 71.38 79 LEU A O 1
ATOM 651 N N . LEU A 1 80 ? -3.131 -1.218 11.074 1.00 75.88 80 LEU A N 1
ATOM 652 C CA . LEU A 1 80 ? -3.445 -1.114 9.647 1.00 75.88 80 LEU A CA 1
ATOM 653 C C . LEU A 1 80 ? -2.995 0.220 9.048 1.00 75.88 80 LEU A C 1
ATOM 655 O O . LEU A 1 80 ? -2.528 0.234 7.912 1.00 75.88 80 LEU A O 1
ATOM 659 N N . LEU A 1 81 ? -3.088 1.314 9.810 1.00 77.56 81 LEU A N 1
ATOM 660 C CA . LEU A 1 81 ? -2.592 2.622 9.384 1.00 77.56 81 LEU A CA 1
ATOM 661 C C . LEU A 1 81 ? -1.067 2.629 9.220 1.00 77.56 81 LEU A C 1
ATOM 663 O O . LEU A 1 81 ? -0.583 3.055 8.177 1.00 77.56 81 LEU A O 1
ATOM 667 N N . ILE A 1 82 ? -0.323 2.103 10.199 1.00 76.31 82 ILE A N 1
ATOM 668 C CA . ILE A 1 82 ? 1.146 1.991 10.123 1.00 76.31 82 ILE A CA 1
ATOM 669 C C . ILE A 1 82 ? 1.560 1.156 8.915 1.00 76.31 82 ILE A C 1
ATOM 671 O O . ILE A 1 82 ? 2.436 1.542 8.151 1.00 76.31 82 ILE A O 1
ATOM 675 N N . ILE A 1 83 ? 0.894 0.019 8.711 1.00 78.88 83 ILE A N 1
ATOM 676 C CA . ILE A 1 83 ? 1.163 -0.844 7.564 1.00 78.88 83 ILE A CA 1
ATOM 677 C C . ILE A 1 83 ? 0.883 -0.107 6.254 1.00 78.88 83 ILE A C 1
ATOM 679 O O . ILE A 1 83 ? 1.678 -0.223 5.324 1.00 78.88 83 ILE A O 1
ATOM 683 N N . LEU A 1 84 ? -0.236 0.617 6.150 1.00 84.06 84 LEU A N 1
ATOM 684 C CA . LEU A 1 84 ? -0.553 1.370 4.942 1.00 84.06 84 LEU A CA 1
ATOM 685 C C . LEU A 1 84 ? 0.520 2.423 4.654 1.00 84.06 84 LEU A C 1
ATOM 687 O O . LEU A 1 84 ? 0.971 2.504 3.516 1.00 84.06 84 LEU A O 1
ATOM 691 N N . ASP A 1 85 ? 0.948 3.174 5.665 1.00 83.06 85 ASP A N 1
ATOM 692 C CA . ASP A 1 85 ? 1.982 4.199 5.521 1.00 83.06 85 ASP A CA 1
ATOM 693 C C . ASP A 1 85 ? 3.316 3.603 5.033 1.00 83.06 85 ASP A C 1
ATOM 695 O O . ASP A 1 85 ? 3.858 4.044 4.017 1.00 83.06 85 ASP A O 1
ATOM 699 N N . SER A 1 86 ? 3.772 2.497 5.638 1.00 81.81 86 SER A N 1
ATOM 700 C CA . SER A 1 86 ? 4.962 1.768 5.167 1.00 81.81 86 SER A CA 1
ATOM 701 C C . SER A 1 86 ? 4.803 1.249 3.726 1.00 81.81 86 SER A C 1
ATOM 703 O O . SER A 1 86 ? 5.772 1.193 2.963 1.00 81.81 86 SER A O 1
ATOM 705 N N . LEU A 1 87 ? 3.592 0.844 3.317 1.00 85.62 87 LEU A N 1
ATOM 706 C CA . LEU A 1 87 ? 3.321 0.412 1.941 1.00 85.62 87 LEU A CA 1
ATOM 707 C C . LEU A 1 87 ? 3.358 1.590 0.956 1.00 85.62 87 LEU A C 1
ATOM 709 O O . LEU A 1 87 ? 3.899 1.419 -0.137 1.00 85.62 87 LEU A O 1
ATOM 713 N N . VAL A 1 88 ? 2.841 2.767 1.328 1.00 87.44 88 VAL A N 1
ATOM 714 C CA . VAL A 1 88 ? 2.927 4.003 0.524 1.00 87.44 88 VAL A CA 1
ATOM 715 C C . VAL A 1 88 ? 4.385 4.398 0.318 1.00 87.44 88 VAL A C 1
ATOM 717 O O . VAL A 1 88 ? 4.795 4.617 -0.820 1.00 87.44 88 VAL A O 1
ATOM 720 N N . GLU A 1 89 ? 5.195 4.386 1.378 1.00 86.94 89 GLU A N 1
ATOM 721 C CA . GLU A 1 89 ? 6.632 4.672 1.282 1.00 86.94 89 GLU A CA 1
ATOM 722 C C . GLU A 1 89 ? 7.343 3.695 0.328 1.00 86.94 89 GLU A C 1
ATOM 724 O O . GLU A 1 89 ? 8.211 4.068 -0.467 1.00 86.94 89 GLU A O 1
ATOM 729 N N . CYS A 1 90 ? 6.939 2.422 0.326 1.00 84.94 90 CYS A N 1
ATOM 730 C CA . CYS A 1 90 ? 7.455 1.453 -0.638 1.00 84.94 90 CYS A CA 1
ATOM 731 C C . CYS A 1 90 ? 7.053 1.772 -2.085 1.00 84.94 90 CYS A C 1
ATOM 733 O O . CYS A 1 90 ? 7.851 1.529 -2.995 1.00 84.94 90 CYS A O 1
ATOM 735 N N . VAL A 1 91 ? 5.845 2.300 -2.318 1.00 87.50 91 VAL A N 1
ATOM 736 C CA . VAL A 1 91 ? 5.406 2.755 -3.649 1.00 87.50 91 VAL A CA 1
ATOM 737 C C . VAL A 1 91 ? 6.233 3.956 -4.099 1.00 87.50 91 VAL A C 1
ATOM 739 O O . VAL A 1 91 ? 6.751 3.937 -5.215 1.00 87.50 91 VAL A O 1
ATOM 742 N N . GLU A 1 92 ? 6.429 4.953 -3.234 1.00 89.69 92 GLU A N 1
ATOM 743 C CA . GLU A 1 92 ? 7.267 6.129 -3.513 1.00 89.69 92 GLU A CA 1
ATOM 744 C C . GLU A 1 92 ? 8.686 5.711 -3.918 1.00 89.69 92 GLU A C 1
ATOM 746 O O . GLU A 1 92 ? 9.181 6.088 -4.985 1.00 89.69 92 GLU A O 1
ATOM 751 N N . ASN A 1 93 ? 9.313 4.850 -3.114 1.00 86.69 93 ASN A N 1
ATOM 752 C CA . ASN A 1 93 ? 10.649 4.327 -3.382 1.00 86.69 93 ASN A CA 1
ATOM 753 C C . ASN A 1 93 ? 10.714 3.527 -4.690 1.00 86.69 93 ASN A C 1
ATOM 755 O O . ASN A 1 93 ? 11.665 3.669 -5.463 1.00 86.69 93 ASN A O 1
ATOM 759 N N . LEU A 1 94 ? 9.702 2.705 -4.976 1.00 86.81 94 LEU A N 1
ATOM 760 C CA . LEU A 1 94 ? 9.624 1.947 -6.222 1.00 86.81 94 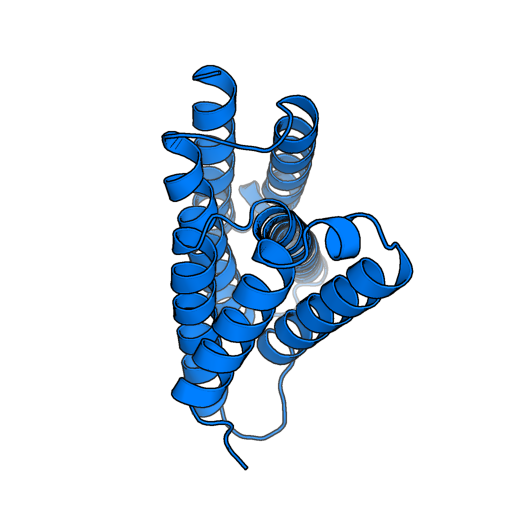LEU A CA 1
ATOM 761 C C . LEU A 1 94 ? 9.501 2.875 -7.436 1.00 86.81 94 LEU A C 1
ATOM 763 O O . LEU A 1 94 ? 10.228 2.690 -8.414 1.00 86.81 94 LEU A O 1
ATOM 767 N N . CYS A 1 95 ? 8.634 3.886 -7.376 1.00 88.56 95 CYS A N 1
ATOM 768 C CA . CYS A 1 95 ? 8.467 4.862 -8.450 1.00 88.56 95 CYS A CA 1
ATOM 769 C C . CYS A 1 95 ? 9.747 5.674 -8.685 1.00 88.56 95 CYS A C 1
ATOM 771 O O . CYS A 1 95 ? 10.151 5.868 -9.833 1.00 88.56 95 CYS A O 1
ATOM 773 N N . LEU A 1 96 ? 10.450 6.069 -7.618 1.00 89.19 96 LEU A N 1
ATOM 774 C CA . LEU A 1 96 ? 11.757 6.723 -7.715 1.00 89.19 96 LEU A CA 1
ATOM 775 C C . LEU A 1 96 ? 12.803 5.832 -8.396 1.00 89.19 96 LEU A C 1
ATOM 777 O O . LEU A 1 96 ? 13.559 6.312 -9.242 1.00 89.19 96 LEU A O 1
ATOM 781 N N . LEU A 1 97 ? 12.853 4.540 -8.057 1.00 86.69 97 LEU A N 1
ATOM 782 C CA . LEU A 1 97 ? 13.774 3.587 -8.683 1.00 86.69 97 LEU A CA 1
ATOM 783 C C . LEU A 1 97 ? 13.469 3.381 -10.171 1.00 86.69 97 LEU A C 1
ATOM 785 O O . LEU A 1 97 ? 14.399 3.367 -10.978 1.00 86.69 97 LEU A O 1
ATOM 789 N N . LEU A 1 98 ? 12.192 3.260 -10.543 1.00 86.25 98 LEU A N 1
ATOM 790 C CA . LEU A 1 98 ? 11.772 3.137 -11.943 1.00 86.25 98 LEU A CA 1
ATOM 791 C C . LEU A 1 98 ? 12.124 4.391 -12.753 1.00 86.25 98 LEU A C 1
ATOM 793 O O . LEU A 1 98 ? 12.724 4.282 -13.822 1.00 86.25 98 LEU A O 1
ATOM 797 N N . ASN A 1 99 ? 11.827 5.579 -12.221 1.00 87.75 99 ASN A N 1
ATOM 798 C CA . ASN A 1 99 ? 12.158 6.844 -12.875 1.00 87.75 99 ASN A CA 1
ATOM 799 C C . ASN A 1 99 ? 13.683 7.011 -13.049 1.00 87.75 99 ASN A C 1
ATOM 801 O O . ASN A 1 99 ? 14.168 7.368 -14.123 1.00 87.75 99 ASN A O 1
ATOM 805 N N . ARG A 1 100 ? 14.475 6.662 -12.024 1.00 87.00 100 ARG A N 1
ATOM 806 C CA . ARG A 1 100 ? 15.947 6.666 -12.120 1.00 87.00 100 ARG A CA 1
ATOM 807 C C . ARG A 1 100 ? 16.465 5.686 -13.166 1.00 87.00 100 ARG A C 1
ATOM 809 O O . ARG A 1 100 ? 17.345 6.055 -13.933 1.00 87.00 100 ARG A O 1
ATOM 816 N N . SER A 1 101 ? 15.931 4.466 -13.204 1.00 84.69 101 SER A N 1
ATOM 817 C CA . SER A 1 101 ? 16.304 3.453 -14.199 1.00 84.69 101 SER A CA 1
ATOM 818 C C . SER A 1 101 ? 16.075 3.946 -15.627 1.00 84.69 101 SER A C 1
ATOM 820 O O . SER A 1 101 ? 16.929 3.739 -16.488 1.00 84.69 101 SER A O 1
ATOM 822 N N . GLN A 1 102 ? 14.966 4.643 -15.875 1.00 82.56 102 GLN A N 1
ATOM 823 C CA . GLN A 1 102 ? 14.716 5.253 -17.174 1.00 82.56 102 GLN A CA 1
ATOM 824 C C . GLN A 1 102 ? 15.756 6.332 -17.496 1.00 82.56 102 GLN A C 1
ATOM 826 O O . GLN A 1 102 ? 16.322 6.322 -18.588 1.00 82.56 102 GLN A O 1
ATOM 831 N N . ALA A 1 103 ? 16.023 7.241 -16.553 1.00 82.75 103 ALA A N 1
ATOM 832 C CA . ALA A 1 103 ? 16.984 8.324 -16.747 1.00 82.75 103 ALA A CA 1
ATOM 833 C C . ALA A 1 103 ? 18.406 7.805 -17.028 1.00 82.75 103 ALA A C 1
ATOM 835 O O . ALA A 1 103 ? 19.142 8.409 -17.805 1.00 82.75 103 ALA A O 1
ATOM 836 N N . THR A 1 104 ? 18.791 6.676 -16.426 1.00 86.81 104 THR A N 1
ATOM 837 C CA . THR A 1 104 ? 20.117 6.061 -16.595 1.00 86.81 104 THR A CA 1
ATOM 838 C C . THR A 1 104 ? 20.170 4.979 -17.676 1.00 86.81 104 THR A C 1
ATOM 840 O O . THR A 1 104 ? 21.243 4.425 -17.910 1.00 86.81 104 THR A O 1
ATOM 843 N N . GLN A 1 105 ? 19.041 4.654 -18.318 1.00 78.94 105 GLN A N 1
ATOM 844 C CA . GLN A 1 105 ? 18.875 3.518 -19.242 1.00 78.94 105 GLN A CA 1
ATOM 845 C C . GLN A 1 105 ? 19.305 2.157 -18.660 1.00 78.94 105 GLN A C 1
ATOM 847 O O . GLN A 1 105 ? 19.538 1.196 -19.396 1.00 78.94 105 GLN A O 1
ATOM 852 N N . GLN A 1 106 ? 19.408 2.040 -17.335 1.00 78.75 106 GLN A N 1
ATOM 853 C CA . GLN A 1 106 ? 19.734 0.776 -16.684 1.00 78.75 106 GLN A CA 1
ATOM 854 C C . GLN A 1 106 ? 18.477 -0.077 -16.580 1.00 78.75 106 GLN A C 1
ATOM 856 O O . GLN A 1 106 ? 17.462 0.382 -16.070 1.00 78.75 106 GLN A O 1
ATOM 861 N N . LEU A 1 107 ? 18.537 -1.330 -17.030 1.00 67.19 107 LEU A N 1
ATOM 862 C CA . LEU A 1 107 ? 17.403 -2.248 -16.938 1.00 67.19 107 LEU A CA 1
ATOM 863 C C . LEU A 1 107 ? 17.031 -2.514 -15.474 1.00 67.19 107 LEU A C 1
ATOM 865 O O . LEU A 1 107 ? 17.863 -2.945 -14.675 1.00 67.19 107 LEU A O 1
ATOM 869 N N . VAL A 1 108 ? 15.759 -2.288 -15.141 1.00 69.81 108 VAL A N 1
ATOM 870 C CA . VAL A 1 108 ? 15.198 -2.663 -13.842 1.00 69.81 108 VAL A CA 1
ATOM 871 C C . VAL A 1 108 ? 15.034 -4.187 -13.762 1.00 69.81 108 VAL A C 1
ATOM 873 O O . VAL A 1 108 ? 14.576 -4.814 -14.717 1.00 69.81 108 VAL A O 1
ATOM 876 N N . ASP A 1 109 ? 15.336 -4.788 -12.608 1.00 73.19 109 ASP A N 1
ATOM 877 C CA . ASP A 1 109 ? 15.071 -6.211 -12.351 1.00 73.19 109 ASP A CA 1
ATOM 878 C C . ASP A 1 109 ? 13.561 -6.514 -12.467 1.00 73.19 109 ASP A C 1
ATOM 880 O O . ASP A 1 109 ? 12.728 -5.806 -11.895 1.00 73.19 109 ASP A O 1
ATOM 884 N N . ALA A 1 110 ? 13.193 -7.608 -13.145 1.00 68.81 110 ALA A N 1
ATOM 885 C CA . ALA A 1 110 ? 11.817 -8.110 -13.238 1.00 68.81 110 ALA A CA 1
ATOM 886 C C . ALA A 1 110 ? 11.151 -8.310 -11.858 1.00 68.81 110 ALA A C 1
ATOM 888 O O . ALA A 1 110 ? 9.923 -8.281 -11.724 1.00 68.81 110 ALA A O 1
ATOM 889 N N . ASN A 1 111 ? 11.948 -8.479 -10.800 1.00 71.38 111 ASN A N 1
ATOM 890 C CA . ASN A 1 111 ? 11.460 -8.516 -9.425 1.00 71.38 111 ASN A CA 1
ATOM 891 C C . ASN A 1 111 ? 10.774 -7.212 -8.976 1.00 71.38 111 ASN A C 1
ATOM 893 O O . ASN A 1 111 ? 9.884 -7.291 -8.127 1.00 71.38 111 ASN A O 1
ATOM 897 N N . LEU A 1 112 ? 11.115 -6.044 -9.537 1.00 74.44 112 LEU A N 1
ATOM 898 C CA . LEU A 1 112 ? 10.456 -4.781 -9.182 1.00 74.44 112 LEU A CA 1
ATOM 899 C C . LEU A 1 112 ? 8.984 -4.757 -9.592 1.00 74.44 112 LEU A C 1
ATOM 901 O O . LEU A 1 112 ? 8.147 -4.328 -8.805 1.00 74.44 112 LEU A O 1
ATOM 905 N N . TYR A 1 113 ? 8.628 -5.290 -10.758 1.00 76.00 113 TYR A N 1
ATOM 906 C CA . TYR A 1 113 ? 7.222 -5.361 -11.169 1.00 76.00 113 TYR A CA 1
ATOM 907 C C . TYR A 1 113 ? 6.412 -6.290 -10.254 1.00 76.00 113 TYR A C 1
ATOM 909 O O . TYR A 1 113 ? 5.306 -5.958 -9.833 1.00 76.00 113 TYR A O 1
ATOM 917 N N . ASN A 1 114 ? 7.006 -7.415 -9.841 1.00 74.06 114 ASN A N 1
ATOM 918 C CA . ASN A 1 114 ? 6.407 -8.317 -8.851 1.00 74.06 114 ASN A CA 1
ATOM 919 C C . ASN A 1 114 ? 6.299 -7.692 -7.451 1.00 74.06 114 ASN A C 1
ATOM 921 O O . ASN A 1 114 ? 5.489 -8.126 -6.631 1.00 74.06 114 ASN A O 1
ATOM 925 N N . ASN A 1 115 ? 7.172 -6.741 -7.118 1.00 77.25 115 ASN A N 1
ATOM 926 C CA . ASN A 1 115 ? 7.095 -5.950 -5.892 1.00 77.25 115 ASN A CA 1
ATOM 927 C C . ASN A 1 115 ? 5.941 -4.942 -5.989 1.00 77.25 115 ASN A C 1
ATOM 929 O O . ASN A 1 115 ? 5.112 -4.903 -5.086 1.00 77.25 115 ASN A O 1
ATOM 933 N N . GLY A 1 116 ? 5.823 -4.228 -7.112 1.00 81.00 116 GLY A N 1
ATOM 934 C CA . GLY A 1 116 ? 4.725 -3.294 -7.370 1.00 81.00 116 GLY A CA 1
ATOM 935 C C . GLY A 1 116 ? 3.351 -3.961 -7.326 1.00 81.00 116 GLY A C 1
ATOM 936 O O . GLY A 1 116 ? 2.464 -3.488 -6.623 1.00 81.00 116 GLY A O 1
ATOM 937 N N . TYR A 1 117 ? 3.189 -5.120 -7.971 1.00 82.50 117 TYR A N 1
ATOM 938 C CA . TYR A 1 117 ? 1.937 -5.884 -7.899 1.00 82.50 117 TYR A CA 1
ATOM 939 C C . TYR A 1 117 ? 1.566 -6.268 -6.458 1.00 82.50 117 TYR A C 1
ATOM 941 O O . TYR A 1 117 ? 0.413 -6.150 -6.050 1.00 82.50 117 TYR A O 1
ATOM 949 N N . PHE A 1 118 ? 2.551 -6.703 -5.668 1.00 81.12 118 PHE A N 1
ATOM 950 C CA . PHE A 1 118 ? 2.335 -7.043 -4.264 1.00 81.12 118 PHE A CA 1
ATOM 951 C C . PHE A 1 118 ? 1.892 -5.829 -3.429 1.00 81.12 118 PHE A C 1
ATOM 953 O O . PHE A 1 118 ? 0.995 -5.973 -2.596 1.00 81.12 118 PHE A O 1
ATOM 960 N N . LEU A 1 119 ? 2.485 -4.653 -3.665 1.00 85.06 119 LEU A N 1
ATOM 961 C CA . LEU A 1 119 ? 2.100 -3.405 -3.000 1.00 85.06 119 LEU A CA 1
ATOM 962 C C . LEU A 1 119 ? 0.645 -3.045 -3.306 1.00 85.06 119 LEU A C 1
ATOM 964 O O . LEU A 1 119 ? -0.140 -2.882 -2.376 1.00 85.06 119 LEU A O 1
ATOM 968 N N . VAL A 1 120 ? 0.268 -3.042 -4.589 1.00 86.69 120 VAL A N 1
ATOM 969 C CA . VAL A 1 120 ? -1.108 -2.756 -5.029 1.00 86.69 120 VAL A CA 1
ATOM 970 C C . VAL A 1 120 ? -2.108 -3.680 -4.338 1.00 86.69 120 VAL A C 1
ATOM 972 O O . VAL A 1 120 ? -3.037 -3.206 -3.694 1.00 86.69 120 VAL A O 1
ATOM 975 N N . VAL A 1 121 ? -1.894 -5.000 -4.394 1.00 84.56 121 VAL A N 1
ATOM 976 C CA . VAL A 1 121 ? -2.811 -5.976 -3.779 1.00 84.56 121 VAL A CA 1
ATOM 977 C C . VAL A 1 121 ? -2.916 -5.784 -2.264 1.00 84.56 121 VAL A C 1
ATOM 979 O O . VAL A 1 121 ? -4.003 -5.900 -1.704 1.00 84.56 121 VAL A O 1
ATOM 982 N N . SER A 1 122 ? -1.800 -5.497 -1.592 1.00 83.50 122 SER A N 1
ATOM 983 C CA . SER A 1 122 ? -1.769 -5.323 -0.136 1.00 83.50 122 SER A CA 1
ATOM 984 C C . SER A 1 122 ? -2.521 -4.067 0.302 1.00 83.50 122 SER A C 1
ATOM 986 O O . SER A 1 122 ? -3.309 -4.126 1.243 1.00 83.50 122 SER A O 1
ATOM 988 N N . MET A 1 123 ? -2.334 -2.957 -0.412 1.00 88.38 123 MET A N 1
ATOM 989 C CA . MET A 1 123 ? -3.034 -1.704 -0.137 1.00 88.38 123 MET A CA 1
ATOM 990 C C . MET A 1 123 ? -4.522 -1.799 -0.481 1.00 88.38 123 MET A C 1
ATOM 992 O O . MET A 1 123 ? -5.353 -1.387 0.324 1.00 88.38 123 MET A O 1
ATOM 996 N N . GLU A 1 124 ? -4.882 -2.418 -1.614 1.00 88.44 124 GLU A N 1
ATOM 997 C CA . GLU A 1 124 ? -6.287 -2.655 -1.971 1.00 88.44 124 GLU A CA 1
ATOM 998 C C . GLU A 1 124 ? -7.030 -3.435 -0.880 1.00 88.44 124 GLU A C 1
ATOM 1000 O O . GLU A 1 124 ? -8.199 -3.161 -0.625 1.00 88.44 124 GLU A O 1
ATOM 1005 N N . LEU A 1 125 ? -6.383 -4.420 -0.249 1.00 86.00 125 LEU A N 1
ATOM 1006 C CA . LEU A 1 125 ? -6.998 -5.212 0.819 1.00 86.00 125 LEU A CA 1
ATOM 1007 C C . LEU A 1 125 ? -7.338 -4.364 2.046 1.00 86.00 125 LEU A C 1
ATOM 1009 O O . LEU A 1 125 ? -8.425 -4.524 2.596 1.00 86.00 125 LEU A O 1
ATOM 1013 N N . ILE A 1 126 ? -6.433 -3.468 2.447 1.00 85.19 126 ILE A N 1
ATOM 1014 C CA . ILE A 1 126 ? -6.651 -2.546 3.570 1.00 85.19 126 ILE A CA 1
ATOM 1015 C C . ILE A 1 126 ? -7.769 -1.560 3.213 1.00 85.19 126 ILE A C 1
ATOM 1017 O O . ILE A 1 126 ? -8.743 -1.426 3.950 1.00 85.19 126 ILE A O 1
ATOM 1021 N N . MET A 1 127 ? -7.681 -0.929 2.039 1.00 86.94 127 MET A N 1
ATOM 1022 C CA . MET A 1 127 ? -8.645 0.088 1.609 1.00 86.94 127 MET A CA 1
ATOM 1023 C C . MET A 1 127 ? -10.051 -0.476 1.397 1.00 86.94 127 MET A C 1
ATOM 1025 O O . MET A 1 127 ? -11.024 0.144 1.811 1.00 86.94 127 MET A O 1
ATOM 1029 N N . LYS A 1 128 ? -10.188 -1.680 0.825 1.00 85.44 128 LYS A N 1
ATOM 1030 C CA . LYS A 1 128 ? -11.499 -2.334 0.663 1.00 85.44 128 LYS A CA 1
ATOM 1031 C C . LYS A 1 128 ? -12.213 -2.536 1.990 1.00 85.44 128 LYS A C 1
ATOM 1033 O O . LYS A 1 128 ? -13.431 -2.422 2.035 1.00 85.44 128 LYS A O 1
ATOM 1038 N N . GLN A 1 129 ? -11.475 -2.815 3.059 1.00 81.12 129 GLN A N 1
ATOM 1039 C CA . GLN A 1 129 ? -12.079 -2.931 4.376 1.00 81.12 129 GLN A CA 1
ATOM 1040 C C . GLN A 1 129 ? -12.556 -1.578 4.914 1.00 81.12 129 GLN A C 1
ATOM 1042 O O . GLN A 1 129 ? -13.607 -1.491 5.542 1.00 81.12 129 GLN A O 1
ATOM 1047 N N . TRP A 1 130 ? -11.796 -0.520 4.658 1.00 84.12 130 TRP A N 1
ATOM 1048 C CA . TRP A 1 130 ? -12.144 0.831 5.088 1.00 84.12 130 TRP A CA 1
ATOM 1049 C C . TRP A 1 130 ? -13.262 1.477 4.264 1.00 84.12 130 TRP A C 1
ATOM 1051 O O . TRP A 1 130 ? -13.708 2.560 4.627 1.00 84.12 130 TRP A O 1
ATOM 1061 N N . MET A 1 131 ? -13.743 0.832 3.193 1.00 82.75 131 MET A N 1
ATOM 1062 C CA . MET A 1 131 ? -14.911 1.322 2.452 1.00 82.75 131 MET A CA 1
ATOM 1063 C C . MET A 1 131 ? -16.202 1.289 3.275 1.00 82.75 131 MET A C 1
ATOM 1065 O O . MET A 1 131 ? -17.086 2.096 3.014 1.00 82.75 131 MET A O 1
ATOM 1069 N N . GLU A 1 132 ? -16.331 0.367 4.233 1.00 77.31 132 GLU A N 1
ATOM 1070 C CA . GLU A 1 132 ? -17.513 0.292 5.106 1.00 77.31 132 GLU A CA 1
ATOM 1071 C C . GLU A 1 132 ? -17.385 1.240 6.302 1.00 77.31 132 GLU A C 1
ATOM 1073 O O . GLU A 1 132 ? -18.303 1.993 6.609 1.00 77.31 132 GLU A O 1
ATOM 1078 N N . GLU A 1 133 ? -16.231 1.214 6.968 1.00 75.38 133 GLU A N 1
ATOM 1079 C CA . GLU A 1 133 ? -15.939 2.055 8.125 1.00 75.38 133 GLU A CA 1
ATOM 1080 C C . GLU A 1 133 ? -14.437 2.343 8.159 1.00 75.38 133 GLU A C 1
ATOM 1082 O O . GLU A 1 133 ? -13.621 1.527 8.600 1.00 75.38 133 GLU A O 1
ATOM 1087 N N . CYS A 1 134 ? -14.047 3.508 7.646 1.00 79.38 134 CYS A N 1
ATOM 1088 C CA . CYS A 1 134 ? -12.671 3.955 7.775 1.00 79.38 134 CYS A CA 1
ATOM 1089 C C . CYS A 1 134 ? -12.460 4.544 9.180 1.00 79.38 134 CYS A C 1
ATOM 1091 O O . CYS A 1 134 ? -13.287 5.338 9.629 1.00 79.38 134 CYS A O 1
ATOM 1093 N N . PRO A 1 135 ? -11.366 4.208 9.876 1.00 74.81 135 PRO A N 1
ATOM 1094 C CA . PRO A 1 135 ? -11.053 4.757 11.198 1.00 74.81 135 PRO A CA 1
ATOM 1095 C C . PRO A 1 135 ? -10.118 5.971 11.181 1.00 74.81 135 PRO A C 1
ATOM 1097 O O . PRO A 1 135 ? -9.917 6.623 12.201 1.00 74.81 135 PRO A O 1
ATOM 1100 N N . VAL A 1 136 ? -9.482 6.229 10.042 1.00 78.56 136 VAL A N 1
ATOM 1101 C CA . VAL A 1 136 ? -8.422 7.232 9.883 1.00 78.56 136 VAL A CA 1
ATOM 1102 C C . VAL A 1 136 ? -9.061 8.609 9.711 1.00 78.56 136 VAL A C 1
ATOM 1104 O O . VAL A 1 136 ? -10.188 8.679 9.239 1.00 78.56 136 VAL A O 1
ATOM 1107 N N . SER A 1 137 ? -8.419 9.722 10.066 1.00 85.00 137 SER A N 1
ATOM 1108 C CA . SER A 1 137 ? -8.974 11.040 9.718 1.00 85.00 137 SER A CA 1
ATOM 1109 C C . SER A 1 137 ? -8.978 11.244 8.195 1.00 85.00 137 SER A C 1
ATOM 1111 O O . SER A 1 137 ? -8.166 10.665 7.469 1.00 85.00 137 SER A O 1
ATOM 1113 N N . THR A 1 138 ? -9.901 12.064 7.687 1.00 86.62 138 THR A N 1
ATOM 1114 C CA . THR A 1 138 ? -9.936 12.408 6.256 1.00 86.62 138 THR A CA 1
ATOM 1115 C C . THR A 1 138 ? -8.635 13.079 5.808 1.00 86.62 138 THR A C 1
ATOM 1117 O O . THR A 1 138 ? -8.136 12.771 4.732 1.00 86.62 138 THR A O 1
ATOM 1120 N N . GLU A 1 139 ? -8.035 13.914 6.660 1.00 88.88 139 GLU A N 1
ATOM 1121 C CA . GLU A 1 139 ? -6.758 14.593 6.400 1.00 88.88 139 GLU A CA 1
ATOM 1122 C C . GLU A 1 139 ? -5.606 13.602 6.178 1.00 88.88 139 GLU A C 1
ATOM 1124 O O . GLU A 1 139 ? -4.885 13.702 5.189 1.00 88.88 139 GLU A O 1
ATOM 1129 N N . THR A 1 140 ? -5.463 12.590 7.041 1.00 86.19 140 THR A N 1
ATOM 1130 C CA . THR A 1 140 ? -4.405 11.577 6.898 1.00 86.19 140 THR A CA 1
ATOM 1131 C C . THR A 1 140 ? -4.609 10.714 5.648 1.00 86.19 140 THR A C 1
ATOM 1133 O O . THR A 1 140 ? -3.642 10.343 4.982 1.00 86.19 140 THR A O 1
ATOM 1136 N N . LEU A 1 141 ? -5.859 10.413 5.276 1.00 87.50 141 LEU A N 1
ATOM 1137 C CA . LEU A 1 141 ? -6.143 9.730 4.010 1.00 87.50 141 LEU A CA 1
ATOM 1138 C C . LEU A 1 141 ? -5.819 10.598 2.789 1.00 87.50 141 LEU A C 1
ATOM 1140 O O . LEU A 1 141 ? -5.279 10.077 1.815 1.00 87.50 141 LEU A O 1
ATOM 1144 N N . GLN A 1 142 ? -6.115 11.898 2.838 1.00 91.25 142 GLN A N 1
ATOM 1145 C CA . GLN A 1 142 ? -5.767 12.843 1.774 1.00 91.25 142 GLN A CA 1
ATOM 1146 C C . GLN A 1 142 ? -4.251 12.987 1.620 1.00 91.25 142 GLN A C 1
ATOM 1148 O O . GLN A 1 142 ? -3.756 13.033 0.497 1.00 91.25 142 GLN A O 1
ATOM 1153 N N . GLU A 1 143 ? -3.501 13.004 2.723 1.00 91.94 143 GLU A N 1
ATOM 1154 C CA . GLU A 1 143 ? -2.036 12.997 2.691 1.00 91.94 143 GLU A CA 1
ATOM 1155 C C . GLU A 1 143 ? -1.499 11.723 2.021 1.00 91.94 143 GLU A C 1
ATOM 1157 O O . GLU A 1 143 ? -0.677 11.794 1.106 1.00 91.94 143 GLU A O 1
ATOM 1162 N N . CYS A 1 144 ? -2.020 10.558 2.417 1.00 89.81 144 CYS A N 1
ATOM 1163 C CA . CYS A 1 144 ? -1.693 9.269 1.810 1.00 89.81 144 CYS A CA 1
ATOM 1164 C C . CYS A 1 144 ? -2.007 9.244 0.303 1.00 89.81 144 CYS A C 1
ATOM 1166 O O . CYS A 1 144 ? -1.163 8.847 -0.505 1.00 89.81 144 CYS A O 1
ATOM 1168 N N . GLN A 1 145 ? -3.190 9.725 -0.093 1.00 93.12 145 GLN A N 1
ATOM 1169 C CA . GLN A 1 145 ? -3.584 9.843 -1.496 1.00 93.12 145 GLN A CA 1
ATOM 1170 C C . GLN A 1 145 ? -2.644 10.780 -2.268 1.00 93.1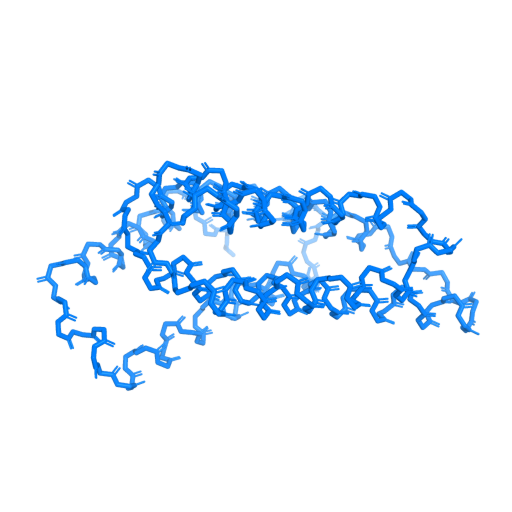2 145 GLN A C 1
ATOM 1172 O O . GLN A 1 145 ? -2.139 10.407 -3.323 1.00 93.12 145 GLN A O 1
ATOM 1177 N N . GLY A 1 146 ? -2.345 11.963 -1.724 1.00 94.12 146 GLY A N 1
ATOM 1178 C CA . GLY A 1 146 ? -1.463 12.939 -2.362 1.00 94.12 146 GLY A CA 1
ATOM 1179 C C . GLY A 1 146 ? -0.047 12.404 -2.580 1.00 94.12 146 GLY A C 1
ATOM 1180 O O . GLY A 1 146 ? 0.536 12.613 -3.645 1.00 94.12 146 GLY A O 1
ATOM 1181 N N . ARG A 1 147 ? 0.488 11.656 -1.610 1.00 94.44 147 ARG A N 1
ATOM 1182 C CA . ARG A 1 147 ? 1.776 10.954 -1.727 1.00 94.44 147 ARG A CA 1
ATOM 1183 C C . ARG A 1 147 ? 1.763 9.902 -2.838 1.00 94.44 147 ARG A C 1
ATOM 1185 O O . ARG A 1 147 ? 2.673 9.867 -3.670 1.00 94.44 147 ARG A O 1
ATOM 1192 N N . LEU A 1 148 ? 0.702 9.093 -2.917 1.00 92.94 148 LEU A N 1
ATOM 1193 C CA . LEU A 1 148 ? 0.521 8.120 -4.000 1.00 92.94 148 LEU A CA 1
ATOM 1194 C C . LEU A 1 148 ? 0.436 8.798 -5.369 1.00 92.94 148 LEU A C 1
ATOM 1196 O O . LEU A 1 148 ? 1.116 8.370 -6.301 1.00 92.94 148 LEU A O 1
ATOM 1200 N N . ASP A 1 149 ? -0.348 9.866 -5.493 1.00 94.44 149 ASP A N 1
ATOM 1201 C CA . ASP A 1 149 ? -0.513 10.599 -6.748 1.00 94.44 149 ASP A CA 1
ATOM 1202 C C . ASP A 1 149 ? 0.807 11.212 -7.219 1.00 94.44 149 ASP A C 1
ATOM 1204 O O . ASP A 1 149 ? 1.171 11.082 -8.390 1.00 94.44 149 ASP A O 1
ATOM 1208 N N . GLN A 1 150 ? 1.582 11.804 -6.307 1.00 94.94 150 GLN A N 1
ATOM 1209 C CA . GLN A 1 150 ? 2.925 12.299 -6.614 1.00 94.94 150 GLN A CA 1
ATOM 1210 C C . GLN A 1 150 ? 3.846 11.176 -7.101 1.00 94.94 150 GLN A C 1
ATOM 1212 O O . GLN A 1 150 ? 4.529 11.341 -8.114 1.00 94.94 150 GLN A O 1
ATOM 1217 N N . ALA A 1 151 ? 3.835 10.016 -6.439 1.00 92.12 151 ALA A N 1
ATOM 1218 C CA . ALA A 1 151 ? 4.621 8.862 -6.865 1.00 92.12 151 ALA A CA 1
ATOM 1219 C C . ALA A 1 151 ? 4.200 8.353 -8.256 1.00 92.12 151 ALA A C 1
ATOM 1221 O O . ALA A 1 151 ? 5.055 8.007 -9.071 1.00 92.12 151 ALA A O 1
ATOM 1222 N N . ILE A 1 152 ? 2.898 8.333 -8.557 1.00 92.81 152 ILE A N 1
ATOM 1223 C CA . ILE A 1 152 ? 2.354 7.937 -9.864 1.00 92.81 152 ILE A CA 1
ATOM 1224 C C . ILE A 1 152 ? 2.817 8.901 -10.959 1.00 92.81 152 ILE A C 1
ATOM 1226 O O . ILE A 1 152 ? 3.238 8.454 -12.029 1.00 92.81 152 ILE A O 1
ATOM 1230 N N . LEU A 1 153 ? 2.784 10.212 -10.697 1.00 93.88 153 LEU A N 1
ATOM 1231 C CA . LEU A 1 153 ? 3.209 11.235 -11.656 1.00 93.88 153 LEU A CA 1
ATOM 1232 C C . LEU A 1 153 ? 4.661 11.045 -12.113 1.00 93.88 153 LEU A C 1
ATOM 1234 O O . LEU A 1 153 ? 4.954 11.303 -13.278 1.00 93.88 153 LEU A O 1
ATOM 1238 N N . LEU A 1 154 ? 5.545 10.537 -11.246 1.00 91.19 154 LEU A N 1
ATOM 1239 C CA . LEU A 1 154 ? 6.949 10.273 -11.587 1.00 91.19 154 LEU A CA 1
ATOM 1240 C C . LEU A 1 154 ? 7.132 9.204 -12.668 1.00 91.19 154 LEU A C 1
ATOM 1242 O O . LEU A 1 154 ? 8.170 9.176 -13.323 1.00 91.19 154 LEU A O 1
ATOM 1246 N N . VAL A 1 155 ? 6.171 8.292 -12.818 1.00 89.19 155 VAL A N 1
ATOM 1247 C CA . VAL A 1 155 ? 6.314 7.112 -13.681 1.00 89.19 155 VAL A CA 1
ATOM 1248 C C . VAL A 1 155 ? 5.228 6.999 -14.747 1.00 89.19 155 VAL A C 1
ATOM 1250 O O . VAL A 1 155 ? 5.311 6.097 -15.578 1.00 89.19 155 VAL A O 1
ATOM 1253 N N . LYS A 1 156 ? 4.222 7.886 -14.763 1.00 91.50 156 LYS A N 1
ATOM 1254 C CA . LYS A 1 156 ? 3.027 7.740 -15.615 1.00 91.50 156 LYS A CA 1
ATOM 1255 C C . LYS A 1 156 ? 3.332 7.650 -17.109 1.00 91.50 156 LYS A C 1
ATOM 1257 O O . LYS A 1 156 ? 2.718 6.844 -17.800 1.00 91.50 156 LYS A O 1
ATOM 1262 N N . ASP A 1 157 ? 4.271 8.457 -17.593 1.00 88.56 157 ASP A N 1
ATOM 1263 C CA . ASP A 1 157 ? 4.537 8.574 -19.029 1.00 88.56 157 ASP A CA 1
ATOM 1264 C C . ASP A 1 157 ? 5.400 7.404 -19.525 1.00 88.56 157 ASP A C 1
ATOM 1266 O O . ASP A 1 157 ? 5.272 6.941 -20.656 1.00 88.56 157 ASP A O 1
ATOM 1270 N N . SER A 1 158 ? 6.245 6.880 -18.640 1.00 87.19 158 SER A N 1
ATOM 1271 C CA . SER A 1 158 ? 7.292 5.909 -18.964 1.00 87.19 158 SER A CA 1
ATOM 1272 C C . SER A 1 158 ? 6.912 4.475 -18.610 1.00 87.19 158 SER A C 1
ATOM 1274 O O . SER A 1 158 ? 7.336 3.528 -19.269 1.00 87.19 158 SER A O 1
ATOM 1276 N N . PHE A 1 159 ? 6.089 4.309 -17.575 1.00 87.56 159 PHE A N 1
ATOM 1277 C CA . PHE A 1 159 ? 5.581 3.033 -17.080 1.00 87.56 159 PHE A CA 1
ATOM 1278 C C . PHE A 1 159 ? 4.057 3.115 -16.867 1.00 87.56 159 PHE A C 1
ATOM 1280 O O . PHE A 1 159 ? 3.570 2.925 -15.747 1.00 87.56 159 PHE A O 1
ATOM 1287 N N . PRO A 1 160 ? 3.267 3.356 -17.932 1.00 86.38 160 PRO A N 1
ATOM 1288 C CA . PRO A 1 160 ? 1.835 3.650 -17.824 1.00 86.38 160 PRO A CA 1
ATOM 1289 C C . PRO A 1 160 ? 1.024 2.519 -17.181 1.00 86.38 160 PRO A C 1
ATOM 1291 O O . PRO A 1 160 ? 0.066 2.777 -16.459 1.00 86.38 160 PRO A O 1
ATOM 1294 N N . LEU A 1 161 ? 1.421 1.257 -17.379 1.00 86.56 161 LEU A N 1
ATOM 1295 C CA . LEU A 1 161 ? 0.755 0.111 -16.748 1.00 86.56 161 LEU A CA 1
ATOM 1296 C C . LEU A 1 161 ? 0.981 0.064 -15.230 1.00 86.56 161 LEU A C 1
ATOM 1298 O O . LEU A 1 161 ? 0.071 -0.282 -14.480 1.00 86.56 161 LEU A O 1
ATOM 1302 N N . VAL A 1 162 ? 2.184 0.427 -14.777 1.00 86.19 162 VAL A N 1
ATOM 1303 C CA . VAL A 1 162 ? 2.520 0.500 -13.348 1.00 86.19 162 VAL A CA 1
ATOM 1304 C C . VAL A 1 162 ? 1.767 1.661 -12.706 1.00 86.19 162 VAL A C 1
ATOM 1306 O O . VAL A 1 162 ? 1.113 1.481 -11.681 1.00 86.19 162 VAL A O 1
ATOM 1309 N N . ALA A 1 163 ? 1.783 2.822 -13.362 1.00 88.75 163 ALA A N 1
ATOM 1310 C CA . ALA A 1 163 ? 1.027 3.993 -12.944 1.00 88.75 163 ALA A CA 1
ATOM 1311 C C . ALA A 1 163 ? -0.477 3.706 -12.851 1.00 88.75 163 ALA A C 1
ATOM 1313 O O . ALA A 1 163 ? -1.098 4.045 -11.851 1.00 88.75 163 ALA A O 1
ATOM 1314 N N . HIS A 1 164 ? -1.051 3.010 -13.837 1.00 89.75 164 HIS A N 1
ATOM 1315 C CA . HIS A 1 164 ? -2.458 2.616 -13.808 1.00 89.75 164 HIS A CA 1
ATOM 1316 C C . HIS A 1 164 ? -2.779 1.692 -12.625 1.00 89.75 164 HIS A C 1
ATOM 1318 O O . HIS A 1 164 ? -3.804 1.866 -11.972 1.00 89.75 164 HIS A O 1
ATOM 1324 N N . ALA A 1 165 ? -1.904 0.732 -12.311 1.00 87.75 165 ALA A N 1
ATOM 1325 C CA . ALA A 1 165 ? -2.112 -0.173 -11.183 1.00 87.75 165 ALA A CA 1
ATOM 1326 C C . ALA A 1 165 ? -2.116 0.568 -9.834 1.00 87.75 165 ALA A C 1
ATOM 1328 O O . ALA A 1 165 ? -2.987 0.312 -9.006 1.00 87.75 165 ALA A O 1
ATOM 1329 N N . PHE A 1 166 ? -1.195 1.514 -9.630 1.00 90.44 166 PHE A N 1
ATOM 1330 C CA . PHE A 1 166 ? -1.175 2.345 -8.423 1.00 90.44 166 PHE A CA 1
ATOM 1331 C C . PHE A 1 166 ? -2.320 3.361 -8.385 1.00 90.44 166 PHE A C 1
ATOM 1333 O O . PHE A 1 166 ? -2.881 3.602 -7.319 1.00 90.44 166 PHE A O 1
ATOM 1340 N N . PHE A 1 167 ? -2.735 3.889 -9.539 1.00 92.69 167 PHE A N 1
ATOM 1341 C CA . PHE A 1 167 ? -3.880 4.794 -9.627 1.00 92.69 167 PHE A CA 1
ATOM 1342 C C . PHE A 1 167 ? -5.165 4.144 -9.109 1.00 92.69 167 PHE A C 1
ATOM 1344 O O . PHE A 1 167 ? -5.934 4.801 -8.422 1.00 92.69 167 PHE A O 1
ATOM 1351 N N . ARG A 1 168 ? -5.365 2.835 -9.324 1.00 90.94 168 ARG A N 1
ATOM 1352 C CA . ARG A 1 168 ? -6.515 2.111 -8.747 1.00 90.94 168 ARG A CA 1
ATOM 1353 C C . ARG A 1 168 ? -6.557 2.190 -7.221 1.00 90.94 168 ARG A C 1
ATOM 1355 O O . ARG A 1 168 ? -7.642 2.271 -6.656 1.00 90.94 168 ARG A O 1
ATOM 1362 N N . VAL A 1 169 ? -5.398 2.172 -6.564 1.00 91.69 169 VAL A N 1
ATOM 1363 C CA . VAL A 1 169 ? -5.295 2.320 -5.107 1.00 91.69 169 VAL A CA 1
ATOM 1364 C C . VAL A 1 169 ? -5.612 3.761 -4.699 1.00 91.69 169 VAL A C 1
ATOM 1366 O O . VAL A 1 169 ? -6.408 3.964 -3.789 1.00 91.69 169 VAL A O 1
ATOM 1369 N N . SER A 1 170 ? -5.078 4.754 -5.418 1.00 92.50 170 SER A N 1
ATOM 1370 C CA . SER A 1 170 ? -5.426 6.168 -5.193 1.00 92.50 170 SER A CA 1
ATOM 1371 C C . SER A 1 170 ? -6.935 6.426 -5.345 1.00 92.50 170 SER A C 1
ATOM 1373 O O . SER A 1 170 ? -7.549 7.041 -4.476 1.00 92.50 170 SER A O 1
ATOM 1375 N N . SER A 1 171 ? -7.580 5.852 -6.366 1.00 92.56 171 SER A N 1
ATOM 1376 C CA . SER A 1 171 ? -9.034 5.958 -6.551 1.00 92.56 171 SER A CA 1
ATOM 1377 C C . SER A 1 171 ? -9.833 5.323 -5.409 1.00 92.56 171 SER A C 1
ATOM 1379 O O . SER A 1 171 ? -10.898 5.822 -5.061 1.00 92.56 171 SER A O 1
ATOM 1381 N N . LEU A 1 172 ? -9.350 4.230 -4.806 1.00 91.12 172 LEU A N 1
ATOM 1382 C CA . LEU A 1 172 ? -9.999 3.658 -3.620 1.00 91.12 172 LEU A CA 1
ATOM 1383 C C . LEU A 1 172 ? -9.908 4.612 -2.423 1.00 91.12 172 LEU A C 1
ATOM 1385 O O . LEU A 1 172 ? -10.909 4.780 -1.730 1.00 91.12 172 LEU A O 1
ATOM 1389 N N . CYS A 1 173 ? -8.760 5.265 -2.211 1.00 89.81 173 CYS A N 1
ATOM 1390 C CA . CYS A 1 173 ? -8.639 6.342 -1.222 1.00 89.81 173 CYS A CA 1
ATOM 1391 C C . CYS A 1 173 ? -9.666 7.450 -1.475 1.00 89.81 173 CYS A C 1
ATOM 1393 O O . CYS A 1 173 ? -10.381 7.833 -0.553 1.00 89.81 173 CYS A O 1
ATOM 1395 N N . GLU A 1 174 ? -9.774 7.922 -2.718 1.00 91.81 174 GLU A N 1
ATOM 1396 C CA . GLU A 1 174 ? -10.710 8.984 -3.096 1.00 91.81 174 GLU A CA 1
ATOM 1397 C C . GLU A 1 174 ? -12.163 8.611 -2.773 1.00 91.81 174 GLU A C 1
ATOM 1399 O O . GLU A 1 174 ? -12.885 9.391 -2.157 1.00 91.81 174 GLU A O 1
ATOM 1404 N N . ILE A 1 175 ? -12.577 7.389 -3.123 1.00 92.50 175 ILE A N 1
ATOM 1405 C CA . ILE A 1 175 ? -13.922 6.876 -2.832 1.00 92.50 175 ILE A CA 1
ATOM 1406 C C . ILE A 1 175 ? -14.179 6.840 -1.320 1.00 92.50 175 ILE A C 1
ATOM 1408 O O . ILE A 1 175 ? -15.253 7.235 -0.869 1.00 92.50 175 ILE A O 1
ATOM 1412 N N . ILE A 1 176 ? -13.209 6.380 -0.522 1.00 89.25 176 ILE A N 1
ATOM 1413 C CA . ILE A 1 176 ? -13.335 6.340 0.944 1.00 89.25 176 ILE A CA 1
ATOM 1414 C C . ILE A 1 176 ? -13.464 7.756 1.513 1.00 89.25 176 ILE A C 1
ATOM 1416 O O . ILE A 1 176 ? -14.265 7.975 2.416 1.00 89.25 176 ILE A O 1
ATOM 1420 N N . ILE A 1 177 ? -12.699 8.714 0.987 1.00 89.19 177 ILE A N 1
ATOM 1421 C CA . ILE A 1 177 ? -12.752 10.121 1.399 1.00 89.19 177 ILE A CA 1
ATOM 1422 C C . ILE A 1 177 ? -14.116 10.740 1.067 1.00 89.19 177 ILE A C 1
ATOM 1424 O O . ILE A 1 177 ? -14.674 11.438 1.904 1.00 89.19 177 ILE A O 1
ATOM 1428 N N . GLN A 1 178 ? -14.660 10.481 -0.126 1.00 89.00 178 GLN A N 1
ATOM 1429 C CA . GLN A 1 178 ? -15.934 11.053 -0.582 1.00 89.00 178 GLN A CA 1
ATOM 1430 C C . GLN A 1 178 ? -17.161 10.496 0.153 1.00 89.00 178 GLN A C 1
ATOM 1432 O O . GLN A 1 178 ? -18.184 11.172 0.230 1.00 89.00 178 GLN A O 1
ATOM 1437 N N . ASN A 1 179 ? -17.076 9.271 0.676 1.00 85.19 179 ASN A N 1
ATOM 1438 C CA . ASN A 1 179 ? -18.178 8.601 1.372 1.00 85.19 179 ASN A CA 1
ATOM 1439 C C . ASN A 1 179 ? -18.242 8.905 2.883 1.00 85.19 179 ASN A C 1
ATOM 1441 O O . ASN A 1 179 ? -18.987 8.233 3.599 1.00 85.19 179 ASN A O 1
ATOM 1445 N N . ARG A 1 180 ? -17.462 9.871 3.380 1.00 77.25 180 ARG A N 1
ATOM 1446 C CA . ARG A 1 180 ? -17.389 10.259 4.799 1.00 77.25 180 ARG A CA 1
ATOM 1447 C C . ARG A 1 180 ? -17.818 11.702 4.994 1.00 77.25 180 ARG A C 1
ATOM 1449 O O . ARG A 1 180 ? -18.484 11.950 6.022 1.00 77.25 180 ARG A O 1
#

Sequence (180 aa):
MTVSENLLCQAAHNLNVLMDTFQWLQERPTFMREVCLLVDRIVEKLFHSTSHGLTNKYRRKQLLTKMLQQLARSKSLPLLLIILDSLVECVENLCLLLNRSQATQQLVDANLYNNGYFLVVSMELIMKQWMEECPVSTETLQECQGRLDQAILLVKDSFPLVAHAFFRVSSLCEIIIQNR

pLDDT: mean 76.4, std 12.22, range [38.12, 94.94]

Foldseek 3Di:
DDDDLCNLLVVLVVVLCCCVVCVVLVVPPVSVVVLLVVLLVLLCVLLDDDPDDPVSNVVSLVSVLVSLLSNLVSPPQVSLLSNLVSLLVVLLVLLVVQLVCVVVVPDDPPVSVVSLVSSLSSLCSNLVSCLVPHPDDLVSLVVSLVSLLVSLVSCCVPPVVSSVSSVVSSVSSVSSSVVD